Protein AF-A0A2M7XRT5-F1 (afdb_monomer)

Mean predicted aligned error: 7.46 Å

pLDDT: mean 85.76, std 9.4, range [52.38, 95.94]

Structure (mmCIF, N/CA/C/O backbone):
data_AF-A0A2M7XRT5-F1
#
_entry.id   AF-A0A2M7XRT5-F1
#
loop_
_atom_site.group_PDB
_atom_site.id
_atom_site.type_symbol
_atom_site.label_atom_id
_atom_site.label_alt_id
_atom_site.label_comp_id
_atom_site.label_asym_id
_atom_site.label_entity_id
_atom_site.label_seq_id
_atom_site.pdbx_PDB_ins_code
_atom_site.Cartn_x
_atom_site.Cartn_y
_atom_site.Cartn_z
_atom_site.occupancy
_atom_site.B_iso_or_equiv
_atom_site.auth_seq_id
_atom_site.auth_comp_id
_atom_site.auth_asym_id
_atom_site.auth_atom_id
_atom_site.pdbx_PDB_model_num
ATOM 1 N N . MET A 1 1 ? 9.519 -10.875 25.756 1.00 52.38 1 MET A N 1
ATOM 2 C CA . MET A 1 1 ? 9.154 -11.480 24.448 1.00 52.38 1 MET A CA 1
ATOM 3 C C . MET A 1 1 ? 7.869 -12.312 24.455 1.00 52.38 1 MET A C 1
ATOM 5 O O . MET A 1 1 ? 6.974 -11.967 23.699 1.00 52.38 1 MET A O 1
ATOM 9 N N . LYS A 1 2 ? 7.698 -13.344 25.304 1.00 56.34 2 LYS A N 1
ATOM 10 C CA . LYS A 1 2 ? 6.501 -14.230 25.271 1.00 56.34 2 LYS A CA 1
ATOM 11 C C . LYS A 1 2 ? 5.140 -13.514 25.415 1.00 56.34 2 LYS A C 1
ATOM 13 O O . LYS A 1 2 ? 4.157 -13.949 24.830 1.00 56.34 2 LYS A O 1
ATOM 18 N N . LYS A 1 3 ? 5.083 -12.399 26.156 1.00 61.84 3 LYS A N 1
ATOM 19 C CA . LYS A 1 3 ? 3.857 -11.596 26.355 1.00 61.84 3 LYS A CA 1
ATOM 20 C C . LYS A 1 3 ? 3.423 -10.841 25.083 1.00 61.84 3 LYS A C 1
ATOM 22 O O . LYS A 1 3 ? 2.233 -10.695 24.854 1.00 61.84 3 LYS A O 1
ATOM 27 N N . PHE A 1 4 ? 4.380 -10.425 24.245 1.00 61.22 4 PHE A N 1
ATOM 28 C CA . PHE A 1 4 ? 4.123 -9.703 22.990 1.00 61.22 4 PHE A CA 1
ATOM 29 C C . PHE A 1 4 ? 3.615 -10.646 21.891 1.00 61.22 4 PHE A C 1
ATOM 31 O O . PHE A 1 4 ? 2.597 -10.369 21.272 1.00 61.22 4 PHE A O 1
ATOM 38 N N . LEU A 1 5 ? 4.254 -11.814 21.741 1.00 67.44 5 LEU A N 1
ATOM 39 C CA . LEU A 1 5 ? 3.803 -12.880 20.833 1.00 67.44 5 LEU A CA 1
ATOM 40 C C . LEU A 1 5 ? 2.380 -13.355 21.1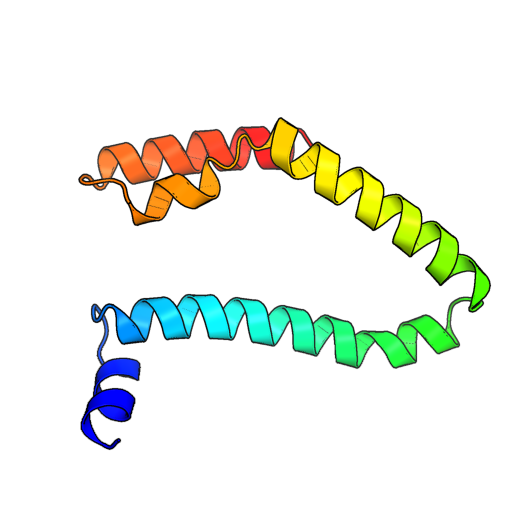53 1.00 67.44 5 LEU A C 1
ATOM 42 O O .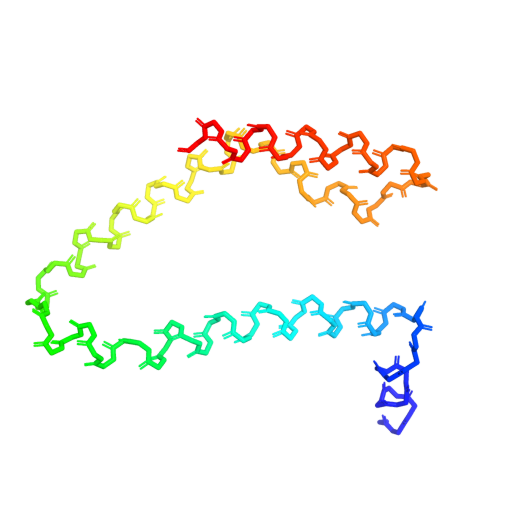 LEU A 1 5 ? 1.602 -13.618 20.246 1.00 67.44 5 LEU A O 1
ATOM 46 N N . ARG A 1 6 ? 2.020 -13.421 22.441 1.00 62.66 6 ARG A N 1
ATOM 47 C CA . ARG A 1 6 ? 0.662 -13.786 22.855 1.00 62.66 6 ARG A CA 1
ATOM 48 C C . ARG A 1 6 ? -0.363 -12.706 22.503 1.00 62.66 6 ARG A C 1
ATOM 50 O O . ARG A 1 6 ? -1.416 -13.047 21.991 1.00 62.66 6 ARG A O 1
ATOM 57 N N . ASN A 1 7 ? -0.036 -11.428 22.709 1.00 64.38 7 ASN A N 1
ATOM 58 C CA . ASN A 1 7 ? -0.925 -10.307 22.377 1.00 64.38 7 ASN A CA 1
ATOM 59 C C . ASN A 1 7 ? -1.116 -10.092 20.865 1.00 64.38 7 ASN A C 1
ATOM 61 O O . ASN A 1 7 ? -2.081 -9.447 20.472 1.00 64.38 7 ASN A O 1
ATOM 65 N N . LEU A 1 8 ? -0.223 -10.627 20.026 1.00 65.19 8 LEU A N 1
ATOM 66 C CA . LEU A 1 8 ? -0.361 -10.608 18.566 1.00 65.19 8 LEU A CA 1
ATOM 67 C C . LEU A 1 8 ? -1.526 -11.489 18.082 1.00 65.19 8 LEU A C 1
ATOM 69 O O . LEU A 1 8 ? -2.195 -11.161 17.106 1.00 65.19 8 LEU A O 1
ATOM 73 N N . VAL A 1 9 ? -1.761 -12.600 18.789 1.00 68.81 9 VAL A N 1
ATOM 74 C CA . VAL A 1 9 ? -2.772 -13.619 18.465 1.00 68.81 9 VAL A CA 1
ATOM 75 C C . VAL A 1 9 ? -4.110 -13.336 19.161 1.00 68.81 9 VAL A C 1
ATOM 77 O O . VAL A 1 9 ? -5.133 -13.875 18.753 1.00 68.81 9 VAL A O 1
ATOM 80 N N . THR A 1 10 ? -4.138 -12.484 20.193 1.00 75.12 10 THR A N 1
ATOM 81 C CA . THR A 1 10 ? -5.383 -12.133 20.890 1.00 75.12 10 THR A CA 1
ATOM 82 C C . THR A 1 10 ? -6.218 -11.138 20.066 1.00 75.12 10 THR A C 1
ATOM 84 O O . THR A 1 10 ? -5.787 -9.989 19.914 1.00 75.12 10 THR A O 1
ATOM 87 N N . PRO A 1 11 ? -7.416 -11.516 19.578 1.00 63.50 11 PRO A N 1
ATOM 88 C CA . PRO A 1 11 ? -8.289 -10.599 18.847 1.00 63.50 11 PRO A CA 1
ATOM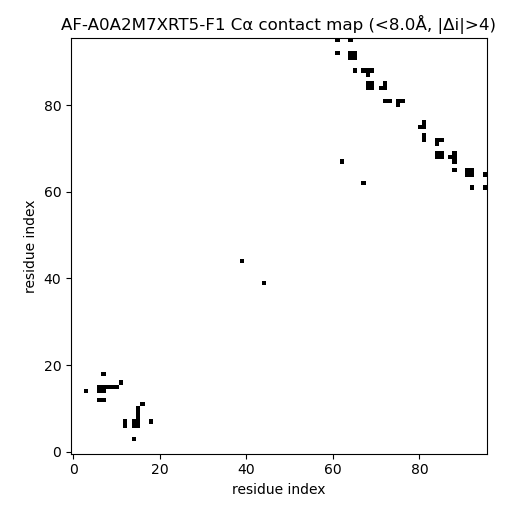 89 C C . PRO A 1 11 ? -8.707 -9.419 19.741 1.00 63.50 11 PRO A C 1
ATOM 91 O O . PRO A 1 11 ? -9.026 -9.605 20.915 1.00 63.50 11 PRO A O 1
ATOM 94 N N . GLY A 1 12 ? -8.655 -8.199 19.197 1.00 68.44 12 GLY A N 1
ATOM 95 C CA . GLY A 1 12 ? -8.999 -6.953 19.903 1.00 68.44 12 GLY A CA 1
ATOM 96 C C . GLY A 1 12 ? -7.842 -6.250 20.631 1.00 68.44 12 GLY A C 1
ATOM 97 O O . GLY A 1 12 ? -8.037 -5.173 21.186 1.00 68.44 12 GLY A O 1
ATOM 98 N N . SER A 1 13 ? -6.621 -6.803 20.633 1.00 78.94 13 SER A N 1
ATOM 99 C CA . SER A 1 13 ? -5.446 -6.097 21.169 1.00 78.94 13 SER A CA 1
ATOM 100 C C . SER A 1 13 ? -4.848 -5.133 20.140 1.00 78.94 13 SER A C 1
ATOM 102 O O . SER A 1 13 ? -4.712 -5.486 18.971 1.00 78.94 13 SER A O 1
ATOM 104 N N . PHE A 1 14 ? -4.374 -3.963 20.583 1.00 75.69 14 PHE A N 1
ATOM 105 C CA . PHE A 1 14 ? -3.620 -3.009 19.753 1.00 75.69 14 PHE A CA 1
ATOM 106 C C . PHE A 1 14 ? -2.463 -3.670 18.980 1.00 75.69 14 PHE A C 1
ATOM 108 O O . PHE A 1 14 ? -2.264 -3.408 17.796 1.00 75.69 14 PHE A O 1
ATOM 115 N N . ALA A 1 15 ? -1.743 -4.598 19.622 1.00 79.88 15 ALA A N 1
ATOM 116 C CA . ALA A 1 15 ? -0.667 -5.347 18.975 1.00 79.88 15 ALA A CA 1
ATOM 117 C C . ALA A 1 15 ? -1.180 -6.260 17.847 1.00 79.88 15 ALA A C 1
ATOM 119 O O . ALA A 1 15 ? -0.520 -6.381 16.820 1.00 79.88 15 ALA A O 1
ATOM 120 N N . SER A 1 16 ? -2.356 -6.871 18.017 1.00 79.50 16 SER A N 1
ATOM 121 C CA . SER A 1 16 ? -3.002 -7.698 16.993 1.00 79.50 16 SER A CA 1
ATOM 122 C C . SER A 1 16 ? -3.492 -6.852 15.811 1.00 79.50 16 SER A C 1
ATOM 124 O O . SER A 1 16 ? -3.254 -7.220 14.664 1.00 79.50 16 SER A O 1
ATOM 126 N N . GLY A 1 17 ? -4.061 -5.666 16.068 1.00 81.38 17 GLY A N 1
ATOM 127 C CA . GLY A 1 17 ? -4.450 -4.714 15.019 1.00 81.38 17 GLY A CA 1
ATOM 128 C C . GLY A 1 17 ? -3.261 -4.246 14.173 1.00 81.38 17 GLY A C 1
ATOM 129 O O . GLY A 1 17 ? -3.303 -4.322 12.945 1.00 81.38 17 GLY A O 1
ATOM 130 N N . ILE A 1 18 ? -2.152 -3.859 14.816 1.00 84.12 18 ILE A N 1
ATOM 131 C CA . ILE A 1 18 ? -0.906 -3.513 14.108 1.00 84.12 18 ILE A CA 1
ATOM 132 C C . ILE A 1 18 ? -0.389 -4.706 13.304 1.00 84.12 18 ILE A C 1
ATOM 134 O O . ILE A 1 18 ? 0.028 -4.536 12.158 1.00 84.12 18 ILE A O 1
ATOM 138 N N . ALA A 1 19 ? -0.411 -5.910 13.878 1.00 86.12 19 ALA A N 1
ATOM 139 C CA . ALA A 1 19 ? 0.037 -7.112 13.187 1.00 86.12 19 ALA A CA 1
ATOM 140 C C . ALA A 1 19 ? -0.809 -7.409 11.947 1.00 86.12 19 ALA A C 1
ATOM 142 O O . ALA A 1 19 ? -0.260 -7.771 10.910 1.00 86.12 19 ALA A O 1
ATOM 143 N N . MET A 1 20 ? -2.125 -7.219 12.027 1.00 85.44 20 MET A N 1
ATOM 144 C CA . MET A 1 20 ? -3.041 -7.414 10.907 1.00 85.44 20 MET A CA 1
ATOM 145 C C . MET A 1 20 ? -2.781 -6.401 9.785 1.00 85.44 20 MET A C 1
ATOM 147 O O . MET A 1 20 ? -2.605 -6.800 8.636 1.00 85.44 20 MET A O 1
ATOM 151 N N . LEU A 1 21 ? -2.647 -5.113 10.113 1.00 85.38 21 LEU A N 1
ATOM 152 C CA . LEU A 1 21 ? -2.329 -4.071 9.128 1.00 85.38 21 LEU A CA 1
ATOM 153 C C . LEU A 1 21 ? -0.949 -4.286 8.487 1.00 85.38 21 LEU A C 1
ATOM 155 O O . LEU A 1 21 ? -0.802 -4.246 7.266 1.00 85.38 21 LEU A O 1
ATOM 159 N N . THR A 1 22 ? 0.064 -4.573 9.307 1.00 88.19 22 THR A N 1
ATOM 160 C CA . THR A 1 22 ? 1.447 -4.764 8.845 1.00 88.19 22 THR A CA 1
ATOM 161 C C . THR A 1 22 ? 1.599 -6.047 8.033 1.00 88.19 22 THR A C 1
ATOM 163 O O . THR A 1 22 ? 2.323 -6.054 7.043 1.00 88.19 22 THR A O 1
ATOM 166 N N . SER A 1 23 ? 0.919 -7.135 8.411 1.00 90.12 23 SER A N 1
ATOM 167 C CA . SER A 1 23 ? 0.943 -8.384 7.638 1.00 90.12 23 SER A CA 1
ATOM 168 C C . SER A 1 23 ? 0.255 -8.222 6.286 1.00 90.12 23 SER A C 1
ATOM 170 O O . SER A 1 23 ? 0.799 -8.693 5.292 1.00 90.12 23 SER A O 1
ATOM 172 N N . GLY A 1 24 ? -0.863 -7.493 6.216 1.00 89.31 24 GLY A N 1
ATOM 173 C CA . GLY A 1 24 ? -1.502 -7.145 4.946 1.00 89.31 24 GLY A CA 1
ATOM 174 C C . GLY A 1 24 ? -0.572 -6.344 4.029 1.00 89.31 24 GLY A C 1
ATOM 175 O O . GLY A 1 24 ? -0.350 -6.731 2.881 1.00 89.31 24 GLY A O 1
ATOM 176 N N . ALA A 1 25 ? 0.045 -5.280 4.554 1.00 89.44 25 ALA A N 1
ATOM 177 C CA . ALA A 1 25 ? 1.007 -4.472 3.802 1.00 89.44 25 ALA A CA 1
ATOM 178 C C . ALA A 1 25 ? 2.237 -5.288 3.361 1.00 89.44 25 ALA A C 1
ATOM 180 O O . ALA A 1 25 ? 2.652 -5.227 2.202 1.00 89.44 25 ALA A O 1
ATOM 181 N N . GLY A 1 26 ? 2.784 -6.102 4.266 1.00 94.38 26 GLY A N 1
ATOM 182 C CA . GLY A 1 26 ? 3.930 -6.964 3.996 1.00 94.38 26 GLY A CA 1
ATOM 183 C C . GLY A 1 26 ? 3.637 -8.025 2.935 1.00 94.38 26 GLY A C 1
ATOM 184 O O . GLY A 1 26 ? 4.468 -8.251 2.058 1.00 94.38 26 GLY A O 1
ATOM 185 N N . LEU A 1 27 ? 2.447 -8.635 2.950 1.00 95.56 27 LEU A N 1
ATOM 186 C CA . LEU A 1 27 ? 2.019 -9.579 1.913 1.00 95.56 27 LEU A CA 1
ATOM 187 C C . LEU A 1 27 ? 1.918 -8.907 0.539 1.00 95.56 27 LEU A C 1
ATOM 189 O O . LEU A 1 27 ? 2.390 -9.474 -0.446 1.00 95.56 27 LEU A O 1
ATOM 193 N N . GLY A 1 28 ? 1.371 -7.691 0.467 1.00 93.75 28 GLY A N 1
ATOM 194 C CA . GLY A 1 28 ? 1.314 -6.922 -0.781 1.00 93.75 28 GLY A CA 1
ATOM 195 C C . GLY A 1 28 ? 2.704 -6.605 -1.343 1.00 93.75 28 GLY A C 1
ATOM 196 O O . GLY A 1 28 ? 2.961 -6.796 -2.533 1.00 93.75 28 GLY A O 1
ATOM 197 N N . GLN A 1 29 ? 3.638 -6.194 -0.483 1.00 93.50 29 GLN A N 1
ATOM 198 C CA . GLN A 1 29 ? 5.025 -5.939 -0.885 1.00 93.50 29 GLN A CA 1
ATOM 199 C C . GLN A 1 29 ? 5.753 -7.214 -1.323 1.00 93.50 29 GLN A C 1
ATOM 201 O O . GLN A 1 29 ? 6.478 -7.191 -2.317 1.00 93.50 29 GLN A O 1
ATOM 206 N N . LEU A 1 30 ? 5.537 -8.337 -0.631 1.00 95.62 30 LEU A N 1
ATOM 207 C CA .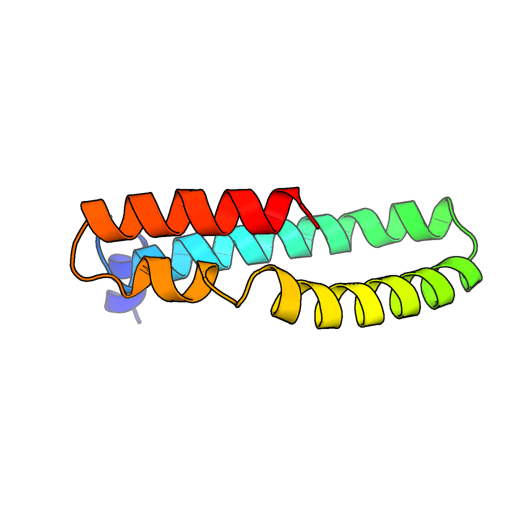 LEU A 1 30 ? 6.076 -9.635 -1.038 1.00 95.62 30 LEU A CA 1
ATOM 208 C C . LEU A 1 30 ? 5.545 -10.057 -2.407 1.00 95.62 30 LEU A C 1
ATOM 210 O O . LEU A 1 30 ? 6.315 -10.540 -3.234 1.00 95.62 30 LEU A O 1
ATOM 214 N N . PHE A 1 31 ? 4.258 -9.842 -2.672 1.00 94.81 31 PHE A N 1
ATOM 215 C CA . PHE A 1 31 ? 3.666 -10.129 -3.974 1.00 94.81 31 PHE A CA 1
ATOM 216 C C . PHE A 1 31 ? 4.306 -9.294 -5.091 1.00 94.81 31 PHE A C 1
ATOM 218 O O . PHE A 1 31 ? 4.696 -9.840 -6.125 1.00 94.81 31 PHE A O 1
ATOM 225 N N . LEU A 1 32 ? 4.486 -7.988 -4.869 1.00 89.62 32 LEU A N 1
ATOM 226 C CA . LEU A 1 32 ? 5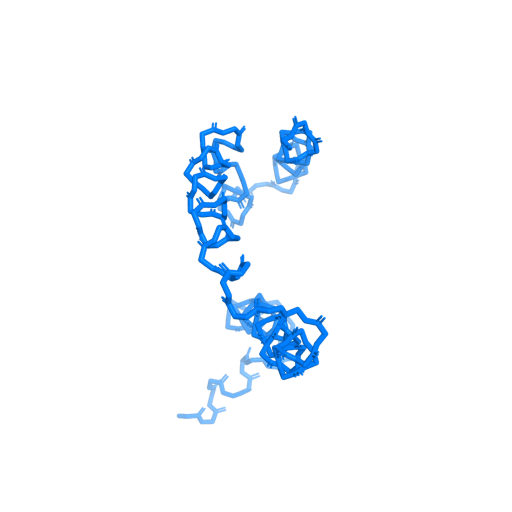.207 -7.094 -5.784 1.00 89.62 32 LEU A CA 1
ATOM 227 C C . LEU A 1 32 ? 6.646 -7.565 -6.031 1.00 89.62 32 LEU A C 1
ATOM 229 O O . LEU A 1 32 ? 7.086 -7.641 -7.178 1.00 89.62 32 LEU A O 1
ATOM 233 N N . PHE A 1 33 ? 7.363 -7.929 -4.968 1.00 93.00 33 PHE A N 1
ATOM 234 C CA . PHE A 1 33 ? 8.739 -8.412 -5.050 1.00 93.00 33 PHE A CA 1
ATOM 235 C C . PHE A 1 33 ? 8.847 -9.717 -5.849 1.00 93.00 33 PHE A C 1
ATOM 237 O O . PHE A 1 33 ? 9.693 -9.832 -6.732 1.00 93.00 33 PHE A O 1
ATOM 244 N N . LEU A 1 34 ? 7.952 -10.674 -5.599 1.00 93.69 34 LEU A N 1
ATOM 245 C CA . LEU A 1 34 ? 7.889 -11.942 -6.332 1.00 93.69 34 LEU A CA 1
ATOM 246 C C . LEU A 1 34 ? 7.447 -11.762 -7.790 1.00 93.69 34 LEU A C 1
ATOM 248 O O . LEU A 1 34 ? 7.849 -12.540 -8.654 1.00 93.69 34 LEU A O 1
ATOM 252 N N . SER A 1 35 ? 6.659 -10.726 -8.079 1.00 91.50 35 SER A N 1
ATOM 253 C CA . SER A 1 35 ? 6.245 -10.373 -9.443 1.00 91.50 35 SER A CA 1
ATOM 254 C C . SER A 1 35 ? 7.347 -9.651 -10.223 1.00 91.50 35 SER A C 1
ATOM 256 O O . SER A 1 35 ? 7.395 -9.734 -11.449 1.00 91.50 35 SER A O 1
ATOM 258 N N . SER A 1 36 ? 8.270 -8.977 -9.531 1.00 89.19 36 SER A N 1
ATOM 259 C CA . SER A 1 36 ? 9.398 -8.255 -10.128 1.00 89.19 36 SER A CA 1
ATOM 260 C C . SER A 1 36 ? 10.221 -9.075 -11.143 1.00 89.19 36 SER A C 1
ATOM 262 O O . SER A 1 36 ? 10.379 -8.599 -12.269 1.00 89.19 36 SER A O 1
ATOM 264 N N . PRO A 1 37 ? 10.684 -10.312 -10.855 1.00 88.25 37 PRO A N 1
ATOM 265 C CA . PRO A 1 37 ? 11.434 -11.112 -11.830 1.00 88.25 37 PRO A CA 1
ATOM 266 C C . PRO A 1 37 ? 10.619 -11.474 -13.080 1.00 88.25 37 PRO A C 1
ATOM 268 O O . PRO A 1 37 ? 11.183 -11.600 -14.167 1.00 88.25 37 PRO A O 1
ATOM 271 N N . ILE A 1 38 ? 9.296 -11.617 -12.951 1.00 92.00 38 ILE A N 1
ATOM 272 C CA . ILE A 1 38 ? 8.396 -11.887 -14.081 1.00 92.00 38 ILE A CA 1
ATOM 273 C C . ILE A 1 38 ? 8.294 -10.636 -14.959 1.00 92.00 38 ILE A C 1
ATOM 275 O O . ILE A 1 38 ? 8.469 -10.714 -16.176 1.00 92.00 38 ILE A O 1
ATOM 279 N N . LEU A 1 39 ? 8.078 -9.474 -14.336 1.00 86.94 39 LEU A N 1
ATOM 280 C CA . LEU A 1 39 ? 7.995 -8.187 -15.023 1.00 86.94 39 LEU A CA 1
ATOM 281 C C . LEU A 1 39 ? 9.306 -7.843 -15.740 1.00 86.94 39 LEU A C 1
ATOM 283 O O . LEU A 1 39 ? 9.265 -7.420 -16.889 1.00 86.94 39 LEU A O 1
ATOM 287 N N . MET A 1 40 ? 10.462 -8.077 -15.110 1.00 87.94 40 MET A N 1
ATOM 288 C CA . MET A 1 40 ? 11.772 -7.808 -15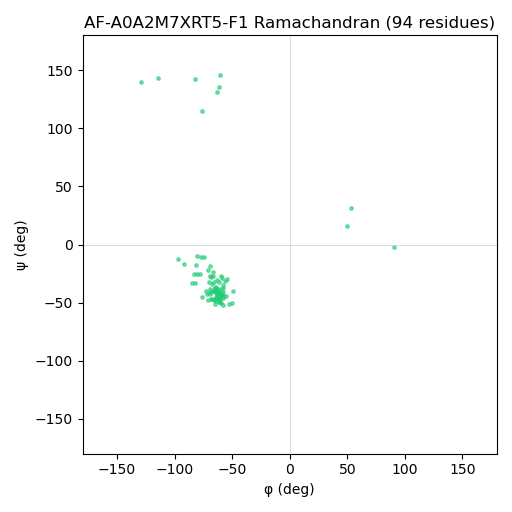.721 1.00 87.94 40 MET A CA 1
ATOM 289 C C . MET A 1 40 ? 12.078 -8.706 -16.925 1.00 87.94 40 MET A C 1
ATOM 291 O O . MET A 1 40 ? 12.887 -8.336 -17.771 1.00 87.94 40 MET A O 1
ATOM 295 N N . ARG A 1 41 ? 11.455 -9.888 -17.020 1.00 90.62 41 ARG A N 1
ATOM 296 C CA . ARG A 1 41 ? 11.600 -10.763 -18.191 1.00 90.62 41 ARG A CA 1
ATOM 297 C C . ARG A 1 41 ? 10.679 -10.349 -19.341 1.00 90.62 41 ARG A C 1
ATOM 299 O O . ARG A 1 41 ? 11.036 -10.556 -20.498 1.00 90.62 41 ARG A O 1
ATOM 306 N N . LEU A 1 42 ? 9.496 -9.819 -19.029 1.00 89.62 42 LEU A N 1
ATOM 307 C CA . LEU A 1 42 ? 8.489 -9.436 -20.021 1.00 89.62 42 LEU A CA 1
ATOM 308 C C . LEU A 1 42 ? 8.713 -8.021 -20.577 1.00 89.62 42 LEU A C 1
ATOM 310 O O . LEU A 1 42 ? 8.427 -7.781 -21.748 1.00 89.62 42 LEU A O 1
ATOM 314 N N . TYR A 1 43 ? 9.232 -7.103 -19.758 1.00 86.31 43 TYR A N 1
ATOM 315 C CA . TYR A 1 43 ? 9.413 -5.697 -20.111 1.00 86.31 43 TYR A CA 1
ATOM 316 C C . TYR A 1 43 ? 10.890 -5.293 -20.178 1.00 86.31 43 TYR A C 1
ATOM 318 O O . TYR A 1 43 ? 11.685 -5.722 -19.340 1.00 86.31 43 TYR A O 1
ATOM 326 N N . PRO A 1 44 ? 1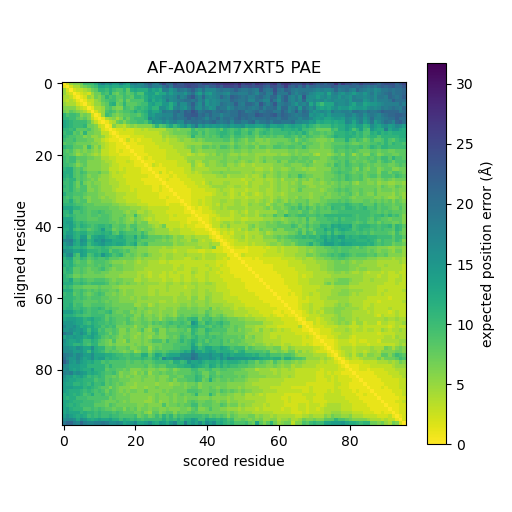1.272 -4.415 -21.126 1.00 88.12 44 PRO A N 1
ATOM 327 C CA . PRO A 1 44 ? 12.608 -3.837 -21.155 1.00 88.12 44 PRO A CA 1
ATOM 328 C C . PRO A 1 44 ? 12.905 -3.044 -19.871 1.00 88.12 44 PRO A C 1
ATOM 330 O O . PRO A 1 44 ? 12.019 -2.345 -19.368 1.00 88.12 44 PRO A O 1
ATOM 333 N N . PRO A 1 45 ? 14.161 -3.040 -19.384 1.00 83.00 45 PRO A N 1
ATOM 334 C CA . PRO A 1 45 ? 14.537 -2.335 -18.158 1.00 83.00 45 PRO A CA 1
ATOM 335 C C . PRO A 1 45 ? 14.275 -0.819 -18.218 1.00 83.00 45 PRO A C 1
ATOM 337 O O . PRO A 1 45 ? 14.022 -0.202 -17.187 1.00 83.00 45 PRO A O 1
ATOM 340 N N . ALA A 1 46 ? 14.280 -0.217 -19.414 1.00 86.56 46 ALA A N 1
ATOM 341 C CA . ALA A 1 46 ? 14.019 1.211 -19.610 1.00 86.56 46 ALA A CA 1
ATOM 342 C C . ALA A 1 46 ? 12.614 1.647 -19.144 1.00 86.56 46 ALA A C 1
ATOM 344 O O . ALA A 1 46 ? 12.456 2.749 -18.624 1.00 86.56 46 ALA A O 1
ATOM 345 N N . VAL A 1 47 ? 11.612 0.766 -19.251 1.00 90.06 47 VAL A N 1
ATOM 346 C CA . VAL A 1 47 ? 10.213 1.074 -18.897 1.00 90.06 47 VAL A CA 1
ATOM 347 C C . VAL A 1 47 ? 10.035 1.246 -17.384 1.00 90.06 47 VAL A C 1
ATOM 349 O O . VAL A 1 47 ? 9.178 2.003 -16.935 1.00 90.06 47 VAL A O 1
ATOM 352 N N . PHE A 1 48 ? 10.880 0.606 -16.567 1.00 87.81 48 PHE A N 1
ATOM 353 C CA . PHE A 1 48 ? 10.822 0.761 -15.110 1.00 87.81 48 PHE A CA 1
ATOM 354 C C . PHE A 1 48 ? 11.205 2.174 -14.651 1.00 87.81 48 PHE A C 1
ATOM 356 O O . PHE A 1 48 ? 10.721 2.618 -13.611 1.00 87.81 48 PHE A O 1
ATOM 363 N N . GLY A 1 49 ? 12.029 2.893 -15.422 1.00 89.62 49 GLY A N 1
ATOM 364 C CA . GLY A 1 49 ? 12.355 4.294 -15.148 1.00 89.62 49 GLY A CA 1
ATOM 365 C C . GLY A 1 49 ? 11.143 5.210 -15.328 1.00 89.62 49 GLY A C 1
ATOM 366 O O . GLY A 1 49 ? 10.827 5.999 -14.440 1.00 89.62 49 GLY A O 1
ATOM 367 N N . GLU A 1 50 ? 10.418 5.055 -16.436 1.00 92.19 50 GLU A N 1
ATOM 368 C CA . GLU A 1 50 ? 9.179 5.802 -16.699 1.00 92.19 50 GLU A CA 1
ATOM 369 C C . GLU A 1 50 ? 8.093 5.472 -15.669 1.00 92.19 50 GLU A C 1
ATOM 371 O O . GLU A 1 50 ? 7.457 6.371 -15.117 1.00 92.19 50 GLU A O 1
ATOM 376 N N . LEU A 1 51 ? 7.940 4.186 -15.338 1.00 91.06 51 LEU A N 1
ATOM 377 C CA . LEU A 1 51 ? 7.021 3.721 -14.302 1.00 91.06 51 LEU A CA 1
ATOM 378 C C . LEU A 1 51 ? 7.350 4.331 -12.931 1.00 91.06 51 LEU A C 1
ATOM 380 O O . LEU A 1 51 ? 6.441 4.746 -12.218 1.00 91.06 51 LEU A O 1
ATOM 384 N N . ALA A 1 52 ? 8.630 4.434 -12.562 1.00 91.81 52 ALA A N 1
ATOM 385 C CA . ALA A 1 52 ? 9.034 5.048 -11.298 1.00 91.81 52 ALA A CA 1
ATOM 386 C C . ALA A 1 52 ? 8.675 6.541 -11.233 1.00 91.81 52 ALA A C 1
ATOM 388 O O . ALA A 1 52 ? 8.220 7.015 -10.189 1.00 91.81 52 ALA A O 1
ATOM 389 N N . ILE A 1 53 ? 8.838 7.275 -12.339 1.00 95.25 53 ILE A N 1
ATOM 390 C CA . ILE A 1 53 ? 8.448 8.690 -12.430 1.00 95.25 53 ILE A CA 1
ATOM 391 C C . ILE A 1 53 ? 6.931 8.825 -12.293 1.00 95.25 53 ILE A C 1
ATOM 393 O O . ILE A 1 53 ? 6.466 9.640 -11.494 1.00 95.25 53 ILE A O 1
ATOM 397 N N . LEU A 1 54 ? 6.171 7.995 -13.014 1.00 94.62 54 LEU A N 1
ATOM 398 C CA . LEU A 1 54 ? 4.713 7.969 -12.935 1.00 94.62 54 LEU A CA 1
ATOM 399 C C . LEU A 1 54 ? 4.248 7.691 -11.501 1.00 94.62 54 LEU A C 1
ATOM 401 O O . LEU A 1 54 ? 3.492 8.480 -10.947 1.00 94.62 54 LEU A O 1
ATOM 405 N N . ILE A 1 55 ? 4.758 6.632 -10.864 1.00 94.44 55 ILE A N 1
ATOM 406 C CA . ILE A 1 55 ? 4.428 6.284 -9.473 1.00 94.44 55 ILE A CA 1
ATOM 407 C C . ILE A 1 55 ? 4.793 7.424 -8.522 1.00 94.44 55 ILE A C 1
ATOM 409 O O . ILE A 1 55 ? 4.005 7.755 -7.640 1.00 94.44 55 ILE A O 1
ATOM 413 N N . SER A 1 56 ? 5.963 8.041 -8.688 1.00 95.94 56 SER A N 1
ATOM 414 C CA . SER A 1 56 ? 6.401 9.137 -7.818 1.00 95.94 56 SER A CA 1
ATOM 415 C C . SER A 1 56 ? 5.457 10.332 -7.930 1.00 95.94 56 SER A C 1
ATOM 417 O O . SER A 1 56 ? 5.003 10.849 -6.913 1.00 95.94 56 SER A O 1
ATOM 419 N N . PHE A 1 57 ? 5.087 10.727 -9.147 1.00 95.56 57 PHE A N 1
ATOM 420 C CA . PHE A 1 57 ? 4.144 11.820 -9.363 1.00 95.56 57 PHE A CA 1
ATOM 421 C C . PHE A 1 57 ? 2.749 11.480 -8.819 1.00 95.56 57 PHE A C 1
ATOM 423 O O . PHE A 1 57 ? 2.202 12.221 -8.003 1.00 95.56 57 PHE A O 1
ATOM 430 N N . THR A 1 58 ? 2.213 10.319 -9.195 1.00 93.50 58 THR A N 1
ATOM 431 C CA . THR A 1 58 ? 0.911 9.818 -8.742 1.00 93.50 58 THR A CA 1
ATOM 432 C C . THR A 1 58 ? 0.859 9.706 -7.220 1.00 93.50 58 THR A C 1
ATOM 434 O O . THR A 1 58 ? -0.127 10.117 -6.630 1.00 93.50 58 THR A O 1
ATOM 437 N N . SER A 1 59 ? 1.912 9.238 -6.547 1.00 91.81 59 SER A N 1
ATOM 438 C CA . SER A 1 59 ? 1.926 9.128 -5.080 1.00 91.81 59 SER A CA 1
ATOM 439 C C . SER A 1 59 ? 1.821 10.481 -4.370 1.00 91.81 59 SER A C 1
ATOM 441 O O . SER A 1 59 ? 1.137 10.586 -3.355 1.00 91.81 59 SER A O 1
ATOM 443 N N . ILE A 1 60 ? 2.436 11.532 -4.919 1.00 93.31 60 ILE A N 1
ATOM 444 C CA . ILE A 1 60 ? 2.318 12.893 -4.383 1.00 93.31 60 ILE A CA 1
ATOM 445 C C . ILE A 1 60 ? 0.893 13.415 -4.588 1.00 93.31 60 ILE A C 1
ATOM 447 O O . ILE A 1 60 ? 0.290 13.945 -3.656 1.00 93.31 60 ILE A O 1
ATOM 451 N N . VAL A 1 61 ? 0.341 13.245 -5.793 1.00 92.81 61 VAL A N 1
ATOM 452 C CA . VAL A 1 61 ? -1.022 13.698 -6.106 1.00 92.81 61 VAL A CA 1
ATOM 453 C C . VAL A 1 61 ? -2.057 12.923 -5.289 1.00 92.81 61 VAL A C 1
ATOM 455 O O . VAL A 1 61 ? -2.987 13.532 -4.770 1.00 92.81 61 VAL A O 1
ATOM 458 N N . ALA A 1 62 ? -1.859 11.620 -5.086 1.00 90.69 62 ALA A N 1
ATOM 459 C CA . ALA A 1 62 ? -2.738 10.768 -4.293 1.00 90.69 62 ALA A CA 1
ATOM 460 C C . ALA A 1 62 ? -2.932 11.325 -2.879 1.00 90.69 62 ALA A C 1
ATOM 462 O O . ALA A 1 62 ? -4.061 11.421 -2.418 1.00 90.69 62 ALA A O 1
ATOM 463 N N . ILE A 1 63 ? -1.858 11.777 -2.220 1.00 89.81 63 ILE A N 1
ATOM 464 C CA . ILE A 1 63 ? -1.934 12.370 -0.873 1.00 89.81 63 ILE A CA 1
ATOM 465 C C . ILE A 1 63 ? -2.847 13.604 -0.853 1.00 89.81 63 ILE A C 1
ATOM 467 O O . ILE A 1 63 ? -3.574 13.823 0.117 1.00 89.81 63 ILE A O 1
ATOM 471 N N . ILE A 1 64 ? -2.801 14.415 -1.912 1.00 90.81 64 ILE A N 1
ATOM 472 C CA . ILE A 1 64 ? -3.628 15.618 -2.046 1.00 90.81 64 ILE A CA 1
ATOM 473 C C . ILE A 1 64 ? -5.083 15.226 -2.309 1.00 90.81 64 ILE A C 1
ATOM 475 O O . ILE A 1 64 ? -5.983 15.806 -1.709 1.00 90.81 64 ILE A O 1
ATOM 479 N N . VAL A 1 65 ? -5.315 14.236 -3.174 1.00 90.00 65 VAL A N 1
ATOM 480 C CA . VAL A 1 65 ? -6.661 13.811 -3.577 1.00 90.00 65 VAL A CA 1
ATOM 481 C C . VAL A 1 65 ? -7.377 13.049 -2.466 1.00 90.00 65 VAL A C 1
ATOM 483 O O . VAL A 1 65 ? -8.555 13.295 -2.242 1.00 90.00 65 VAL A O 1
ATOM 486 N N . THR A 1 66 ? -6.697 12.177 -1.719 1.00 89.88 66 THR A N 1
ATOM 487 C CA . THR A 1 66 ? -7.325 11.428 -0.616 1.00 89.88 66 THR A CA 1
ATOM 488 C C . THR A 1 66 ? -7.453 12.242 0.671 1.00 89.88 66 THR A C 1
ATOM 490 O O . THR A 1 66 ? -8.084 11.781 1.626 1.00 89.88 66 THR A O 1
ATOM 493 N N . LEU A 1 67 ? -6.822 13.427 0.737 1.00 88.00 67 LEU A N 1
ATOM 494 C CA . LEU A 1 67 ? -6.685 14.274 1.933 1.00 88.00 67 LEU A CA 1
ATOM 495 C C . LEU A 1 67 ? -6.182 13.509 3.180 1.00 88.00 67 LEU A C 1
ATOM 497 O O . LEU A 1 67 ? -6.280 14.000 4.305 1.00 88.00 67 LEU A O 1
ATOM 501 N N . ARG A 1 68 ? -5.626 12.303 2.992 1.00 85.88 68 ARG A N 1
ATOM 502 C CA . ARG A 1 68 ? -5.265 11.345 4.048 1.00 85.88 68 ARG A CA 1
ATOM 503 C C . ARG A 1 68 ? -6.408 11.007 5.016 1.00 85.88 68 ARG A C 1
ATOM 505 O O . ARG A 1 68 ? -6.140 10.687 6.176 1.00 85.88 68 ARG A O 1
ATOM 512 N N . PHE A 1 69 ? -7.666 11.010 4.560 1.00 86.56 69 PHE A N 1
ATOM 513 C CA . PHE A 1 69 ? -8.805 10.595 5.397 1.00 86.56 69 PHE A CA 1
ATOM 514 C C . PHE A 1 69 ? -8.667 9.155 5.908 1.00 86.56 69 PHE A C 1
ATOM 516 O O . PHE A 1 69 ? -9.084 8.850 7.024 1.00 86.56 69 PHE A O 1
ATOM 523 N N . GLU A 1 70 ? -7.982 8.295 5.152 1.00 85.00 70 GLU A N 1
ATOM 524 C CA . GLU A 1 70 ? -7.624 6.933 5.561 1.00 85.00 70 GLU A CA 1
ATOM 525 C C . GLU A 1 70 ? -6.861 6.852 6.899 1.00 85.00 70 GLU A C 1
ATOM 527 O O . GLU A 1 70 ? -7.008 5.878 7.635 1.00 85.00 70 GLU A O 1
ATOM 532 N N . ALA A 1 71 ? -6.088 7.885 7.257 1.00 85.75 71 ALA A N 1
ATOM 533 C CA . ALA A 1 71 ? -5.347 7.939 8.516 1.00 85.75 71 ALA A CA 1
ATOM 534 C C . ALA A 1 71 ? -6.214 8.375 9.710 1.00 85.75 71 ALA A C 1
ATOM 536 O O . ALA A 1 71 ? -5.827 8.145 10.855 1.00 85.75 71 ALA A O 1
ATOM 537 N N . ALA A 1 72 ? -7.376 8.987 9.459 1.00 86.00 72 ALA A N 1
ATOM 538 C CA . ALA A 1 72 ? -8.308 9.423 10.497 1.00 86.00 72 ALA A CA 1
ATOM 539 C C . ALA A 1 72 ? -9.233 8.290 10.977 1.00 86.00 72 ALA A C 1
ATOM 541 O O . ALA A 1 72 ? -9.671 8.312 12.124 1.00 86.00 72 ALA A O 1
ATOM 542 N N . ILE A 1 73 ? -9.479 7.278 10.133 1.00 85.94 73 ILE A N 1
ATOM 543 C CA . ILE A 1 73 ? -10.352 6.128 10.431 1.00 85.94 73 ILE A CA 1
ATOM 544 C C . ILE A 1 73 ? -9.980 5.423 11.753 1.00 85.94 73 ILE A C 1
ATOM 546 O O . ILE A 1 73 ? -10.861 5.245 12.585 1.00 85.94 73 ILE A O 1
ATOM 550 N N . PRO A 1 74 ? -8.716 5.032 12.022 1.00 81.81 74 PRO A N 1
ATOM 551 C CA . PRO A 1 74 ? -8.382 4.314 13.256 1.00 81.81 74 PRO A CA 1
ATOM 552 C C . PRO A 1 74 ? -8.360 5.193 14.518 1.00 81.81 74 PRO A C 1
ATOM 554 O O . PRO A 1 74 ? -8.232 4.653 15.614 1.00 81.81 74 PRO A O 1
ATOM 557 N N . ILE A 1 75 ? -8.427 6.523 14.378 1.00 82.44 75 ILE A N 1
ATOM 558 C CA . ILE A 1 75 ? -8.389 7.484 15.496 1.00 82.44 75 ILE A CA 1
ATOM 559 C C . ILE A 1 75 ? -9.810 7.920 15.894 1.00 82.44 75 ILE A C 1
ATOM 561 O O . ILE A 1 75 ? -9.988 8.534 16.939 1.00 82.44 75 ILE A O 1
ATOM 565 N N . SER A 1 76 ? -10.835 7.622 15.089 1.00 85.25 76 SER A N 1
ATOM 566 C CA . SER A 1 76 ? -12.204 8.047 15.384 1.00 85.25 76 SER A CA 1
ATOM 567 C C . SER A 1 76 ? -12.731 7.416 16.676 1.00 85.25 76 SER A C 1
ATOM 569 O O . SER A 1 76 ? -12.680 6.198 16.833 1.00 85.25 76 SER A O 1
ATOM 571 N N . ASP A 1 77 ? -13.311 8.237 17.553 1.00 81.12 77 ASP A N 1
ATOM 572 C CA . ASP A 1 77 ? -13.831 7.794 18.854 1.00 81.12 77 ASP A CA 1
ATOM 573 C C . ASP A 1 77 ? -15.107 6.936 18.754 1.00 81.12 77 ASP A C 1
ATOM 575 O O . ASP A 1 77 ? -15.421 6.190 19.678 1.00 81.12 77 ASP A O 1
ATOM 579 N N . ASN A 1 78 ? -15.847 7.037 17.642 1.00 89.25 78 ASN A N 1
ATOM 580 C CA . ASN A 1 78 ? -17.133 6.369 17.439 1.00 89.25 78 ASN A CA 1
ATOM 581 C C . ASN A 1 78 ? -17.180 5.604 16.111 1.00 89.25 78 ASN A C 1
ATOM 583 O O . ASN A 1 78 ? -16.807 6.143 15.066 1.00 89.25 78 ASN A O 1
ATOM 587 N N . ASP A 1 79 ? -17.780 4.412 16.136 1.00 86.38 79 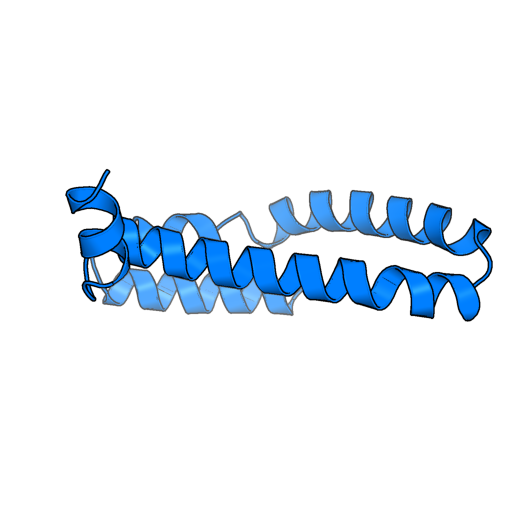ASP A N 1
ATOM 588 C CA . ASP A 1 79 ? -17.962 3.559 14.952 1.00 86.38 79 ASP A CA 1
ATOM 589 C C . ASP A 1 79 ? -18.758 4.257 13.837 1.00 86.38 79 ASP A C 1
ATOM 591 O O . ASP A 1 79 ? -18.462 4.088 12.657 1.00 86.38 79 ASP A O 1
ATOM 595 N N . HIS A 1 80 ? -19.739 5.096 14.190 1.00 89.81 80 HIS A N 1
ATOM 596 C CA . HIS A 1 80 ? -20.504 5.877 13.208 1.00 89.81 80 HIS A CA 1
ATOM 597 C C . HIS A 1 80 ? -19.580 6.812 12.412 1.00 89.81 80 HIS A C 1
ATOM 599 O O . HIS A 1 80 ? -19.584 6.799 11.183 1.00 89.81 80 HIS A O 1
ATOM 605 N N . THR A 1 81 ? -18.731 7.570 13.107 1.00 87.19 81 THR A N 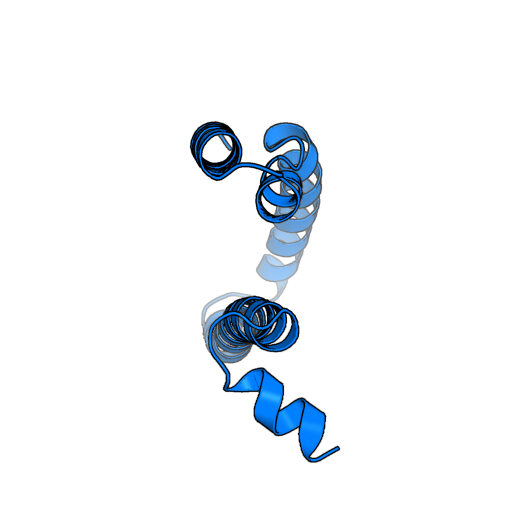1
ATOM 606 C CA . THR A 1 81 ? -17.769 8.479 12.475 1.00 87.19 81 THR A CA 1
ATOM 607 C C . THR A 1 81 ? -16.727 7.705 11.665 1.00 87.19 81 THR A C 1
ATOM 609 O O . THR A 1 81 ? -16.369 8.133 10.570 1.00 87.19 81 THR A O 1
ATOM 612 N N . ALA A 1 82 ? -16.291 6.535 12.145 1.00 87.56 82 ALA A N 1
ATOM 613 C CA . ALA A 1 82 ? -15.410 5.645 11.389 1.00 87.56 82 ALA A CA 1
ATOM 614 C C . ALA A 1 82 ? -16.036 5.235 10.044 1.00 87.56 82 ALA A C 1
ATOM 616 O O . ALA A 1 82 ? -15.373 5.282 9.007 1.00 87.56 82 ALA A O 1
ATOM 617 N N . HIS A 1 83 ? -17.325 4.877 10.042 1.00 89.75 83 HIS A N 1
ATOM 618 C CA . HIS A 1 83 ? -18.057 4.505 8.831 1.00 89.75 83 HIS A CA 1
ATOM 619 C C . HIS A 1 83 ? -18.177 5.661 7.833 1.00 89.75 83 HIS A C 1
ATOM 621 O O . HIS A 1 83 ? -17.917 5.461 6.646 1.00 89.75 83 HIS A O 1
ATOM 627 N N . GLU A 1 84 ? -18.522 6.865 8.291 1.00 91.12 84 GLU A N 1
ATOM 628 C CA . GLU A 1 84 ? -18.591 8.051 7.426 1.00 91.12 84 GLU A CA 1
ATOM 629 C C . GLU A 1 84 ? -17.228 8.374 6.799 1.00 91.12 84 GLU A C 1
ATOM 631 O O . GLU A 1 84 ? -17.138 8.617 5.593 1.00 91.12 84 GLU A O 1
ATOM 636 N N . LEU A 1 85 ? -16.151 8.290 7.588 1.00 90.94 85 LEU A N 1
ATOM 637 C CA . LEU A 1 85 ? -14.786 8.484 7.100 1.00 90.94 85 LEU A CA 1
ATOM 638 C C . LEU A 1 85 ? -14.390 7.438 6.053 1.00 90.94 85 LEU A C 1
ATOM 640 O O . LEU A 1 85 ? -13.734 7.794 5.077 1.00 90.94 85 LEU A O 1
ATOM 644 N N . ILE A 1 86 ? -14.809 6.177 6.207 1.00 91.69 86 ILE A N 1
ATOM 645 C CA . ILE A 1 86 ? -14.576 5.128 5.201 1.00 91.69 86 ILE A CA 1
ATOM 646 C C . ILE A 1 86 ? -15.259 5.484 3.878 1.00 91.69 86 ILE A C 1
ATOM 648 O O . ILE A 1 86 ? -14.628 5.373 2.828 1.00 91.69 86 ILE A O 1
ATOM 652 N N . PHE A 1 87 ? -16.521 5.926 3.903 1.00 91.88 87 PHE A N 1
ATOM 653 C CA . PHE A 1 87 ? -17.235 6.311 2.680 1.00 91.88 87 PHE A CA 1
ATOM 654 C C . PHE A 1 87 ? -16.561 7.486 1.971 1.00 91.88 87 PHE A C 1
ATOM 656 O O . PHE A 1 87 ? -16.375 7.441 0.754 1.00 91.88 87 PHE A O 1
ATOM 663 N N . ILE A 1 88 ? -16.155 8.509 2.726 1.00 91.44 88 ILE A N 1
ATOM 664 C CA . ILE A 1 88 ? -15.448 9.671 2.180 1.00 91.44 88 ILE A CA 1
ATOM 665 C C . ILE A 1 88 ? -14.096 9.240 1.599 1.00 91.44 88 ILE A C 1
ATOM 667 O O . ILE A 1 88 ? -13.792 9.565 0.452 1.00 91.44 88 ILE A O 1
ATOM 671 N N . ALA A 1 89 ? -13.308 8.462 2.346 1.00 91.31 89 ALA A N 1
ATOM 672 C CA . ALA A 1 89 ? -12.015 7.965 1.887 1.00 91.31 89 ALA A CA 1
ATOM 673 C C . ALA A 1 89 ? -12.148 7.127 0.605 1.00 91.31 89 ALA A C 1
ATOM 675 O O . ALA A 1 89 ? -11.384 7.327 -0.335 1.00 91.31 89 ALA A O 1
ATOM 676 N N . LEU A 1 90 ? -13.150 6.244 0.523 1.00 91.00 90 LEU A N 1
ATOM 677 C CA . LEU A 1 90 ? -13.407 5.420 -0.661 1.00 91.00 90 LEU A CA 1
ATOM 678 C C . LEU A 1 90 ? -13.815 6.266 -1.876 1.00 91.00 90 LEU A C 1
ATOM 680 O O . LEU A 1 90 ? -13.365 5.997 -2.991 1.00 91.00 90 LEU A O 1
ATOM 684 N N . PHE A 1 91 ? -14.652 7.285 -1.671 1.00 92.31 91 PHE A N 1
ATOM 685 C CA . PHE A 1 91 ? -15.089 8.187 -2.735 1.00 92.31 91 PHE A CA 1
ATOM 686 C C . PHE A 1 91 ? -13.905 8.937 -3.353 1.00 92.31 91 PHE A C 1
ATOM 688 O O . PHE A 1 91 ? -13.727 8.915 -4.571 1.00 92.31 91 PHE A O 1
ATOM 695 N N . PHE A 1 92 ? -13.052 9.531 -2.515 1.00 90.69 92 PHE A N 1
ATOM 696 C CA . PHE A 1 92 ? -11.851 10.220 -2.985 1.00 90.69 92 PHE A CA 1
ATOM 697 C C . PHE A 1 92 ? -10.837 9.260 -3.616 1.00 90.69 92 PHE A C 1
ATOM 699 O O . PHE A 1 92 ? -10.275 9.583 -4.658 1.00 90.69 92 PHE A O 1
ATOM 706 N N . ALA A 1 93 ? -10.647 8.067 -3.043 1.00 88.12 93 ALA A N 1
ATOM 707 C CA . ALA A 1 93 ? -9.731 7.066 -3.587 1.00 88.12 93 ALA A CA 1
ATOM 708 C C . ALA A 1 93 ? -10.175 6.512 -4.952 1.00 88.12 93 ALA A C 1
ATOM 710 O O . ALA A 1 93 ? -9.328 6.175 -5.765 1.00 88.12 93 ALA A O 1
ATOM 711 N N . THR A 1 94 ? -11.483 6.416 -5.216 1.00 87.50 94 THR A N 1
ATOM 712 C CA . THR A 1 94 ? -12.009 5.928 -6.508 1.00 87.50 94 THR A CA 1
ATOM 713 C C . THR A 1 94 ? -12.003 7.013 -7.587 1.00 87.50 94 THR A C 1
ATOM 715 O O . THR A 1 94 ? -11.986 6.709 -8.776 1.00 87.50 94 THR A O 1
ATOM 718 N N . SER A 1 95 ? -12.051 8.285 -7.186 1.00 85.75 95 SER A N 1
ATOM 719 C CA . SER A 1 95 ? -12.002 9.420 -8.113 1.00 85.75 95 SER A CA 1
ATOM 720 C C . SER A 1 95 ? -10.592 9.712 -8.647 1.00 85.75 95 SER A C 1
ATOM 722 O O . SER A 1 95 ? -10.465 10.544 -9.549 1.00 85.75 95 SER A O 1
ATOM 724 N N . PHE A 1 96 ? -9.564 9.090 -8.066 1.00 79.50 96 PHE A N 1
ATOM 725 C CA . PHE A 1 96 ? -8.153 9.232 -8.413 1.00 79.50 96 PHE A CA 1
ATOM 726 C C . PHE A 1 96 ? -7.686 8.107 -9.340 1.00 79.50 96 PHE A C 1
ATOM 728 O O . PHE A 1 96 ? -7.008 8.428 -10.342 1.00 79.50 96 PHE A O 1
#

Solvent-accessible surface area (backbone atoms only — not comparable to full-atom values): 5416 Å² total; per-residue (Å²): 111,75,70,58,64,50,37,44,72,37,87,91,34,72,57,17,54,52,48,52,54,49,49,54,53,48,50,53,50,50,50,53,58,68,44,42,67,56,47,61,72,76,40,65,78,72,55,57,55,56,49,50,52,50,51,55,52,48,54,58,50,46,50,66,60,34,67,52,37,73,72,50,36,88,68,46,95,41,72,67,59,27,52,54,37,49,55,53,26,49,53,36,56,71,75,106

Radius of gyration: 18.13 Å; Cα contacts (8 Å, |Δi|>4): 38; chains: 1; bounding box: 35×30×48 Å

Sequence (96 aa):
MKKFLRNLVTPGSFASGIAMLTSGAGLGQLFLFLSSPILMRLYPPAVFGELAILISFTSIVAIIVTLRFEAAIPISDNDHTAHELIFIALFFATSF

Secondary structure (DSSP, 8-state):
-HHHHHHHHSTT-HHHHHHHHHHHHHHHHHHHHHHHHHHHHHS-HHHHHHHHHHHHHHHHHHHHHSTTGGGTGGG-SSHHHHHHHHHHHHHHHH--

Foldseek 3Di:
DVVLVVLCPDPPHPSVVCNVVVVVVVVVVVVVVVCVVVCCVVDPPVVVVVVVVVCVVCVVVLCVQLVPLVVCLVVDPDPVVNVVSVVSSVVSNVVD